Protein AF-A0A5E6N816-F1 (afdb_monomer_lite)

Radius of gyration: 16.6 Å; chains: 1; bounding box: 45×20×46 Å

Structure (mmCIF, N/CA/C/O backbone):
data_AF-A0A5E6N816-F1
#
_entry.id   AF-A0A5E6N816-F1
#
loop_
_atom_site.group_PDB
_atom_site.id
_atom_site.type_symbol
_atom_site.label_atom_id
_atom_site.label_alt_id
_atom_site.label_comp_id
_atom_site.label_asym_id
_atom_site.label_entity_id
_atom_site.label_seq_id
_atom_site.pdbx_PDB_ins_code
_atom_site.Cartn_x
_atom_site.Cartn_y
_atom_site.Cartn_z
_atom_site.occupancy
_atom_site.B_iso_or_equiv
_atom_site.auth_seq_id
_atom_site.auth_comp_id
_atom_site.auth_asym_id
_atom_site.auth_atom_id
_atom_site.pdbx_PDB_model_num
ATOM 1 N N . MET A 1 1 ? 28.624 -4.411 -14.427 1.00 45.06 1 MET A N 1
ATOM 2 C CA . MET A 1 1 ? 27.949 -4.522 -13.118 1.00 45.06 1 MET A CA 1
ATOM 3 C C . MET A 1 1 ? 26.502 -4.877 -13.429 1.00 45.06 1 MET A C 1
ATOM 5 O O . MET A 1 1 ? 25.857 -4.087 -14.101 1.00 45.06 1 MET A O 1
ATOM 9 N N . LEU A 1 2 ? 26.049 -6.095 -13.115 1.00 48.44 2 LEU A N 1
ATOM 10 C CA . LEU A 1 2 ? 24.644 -6.485 -13.300 1.00 48.44 2 LEU A CA 1
ATOM 11 C C . LEU A 1 2 ? 23.846 -5.806 -12.185 1.00 48.44 2 LEU A C 1
ATOM 13 O O . LEU A 1 2 ? 24.143 -6.030 -11.013 1.00 48.44 2 LEU A O 1
ATOM 17 N N . LEU A 1 3 ? 22.914 -4.925 -12.541 1.00 57.22 3 LEU A N 1
ATOM 18 C CA . LEU A 1 3 ? 22.003 -4.319 -11.575 1.00 57.22 3 LEU A CA 1
ATOM 19 C C . LEU A 1 3 ? 21.072 -5.433 -11.081 1.00 57.22 3 LEU A C 1
ATOM 21 O O . LEU A 1 3 ? 20.369 -6.051 -11.877 1.00 57.22 3 LEU A O 1
ATOM 25 N N . ALA A 1 4 ? 21.154 -5.765 -9.793 1.00 64.62 4 ALA A N 1
ATOM 26 C CA . ALA A 1 4 ? 20.288 -6.770 -9.192 1.00 64.62 4 ALA A CA 1
ATOM 27 C C . ALA A 1 4 ? 18.917 -6.142 -8.922 1.00 64.62 4 ALA A C 1
ATOM 29 O O . ALA A 1 4 ? 18.843 -5.062 -8.334 1.00 64.62 4 ALA A O 1
ATOM 30 N N . GLY A 1 5 ? 17.847 -6.818 -9.343 1.00 73.75 5 GLY A N 1
ATOM 31 C CA . GLY A 1 5 ? 16.506 -6.488 -8.874 1.00 73.75 5 GLY A CA 1
ATOM 32 C C . GLY A 1 5 ? 16.378 -6.696 -7.365 1.00 73.75 5 GLY A C 1
ATOM 33 O O . GLY A 1 5 ? 17.170 -7.427 -6.764 1.00 73.75 5 GLY A O 1
ATOM 34 N N . SER A 1 6 ? 15.393 -6.052 -6.746 1.00 82.38 6 SER A N 1
ATOM 35 C CA . SER A 1 6 ? 15.107 -6.223 -5.321 1.00 82.38 6 SER A CA 1
ATOM 36 C C . SER A 1 6 ? 13.660 -6.641 -5.108 1.00 82.38 6 SER A C 1
ATOM 38 O O . SER A 1 6 ? 12.747 -6.050 -5.671 1.00 82.38 6 SER A O 1
ATOM 40 N N . GLU A 1 7 ? 13.449 -7.666 -4.287 1.00 90.00 7 GLU A N 1
ATOM 41 C CA . GLU A 1 7 ? 12.128 -8.061 -3.807 1.00 90.00 7 GLU A CA 1
ATOM 42 C C . GLU A 1 7 ? 12.129 -7.962 -2.285 1.00 90.00 7 GLU A C 1
ATOM 44 O O . GLU A 1 7 ? 13.091 -8.361 -1.622 1.00 90.00 7 GLU A O 1
ATOM 49 N N . GLY A 1 8 ? 11.068 -7.389 -1.728 1.00 89.81 8 GLY A N 1
ATOM 50 C CA . GLY A 1 8 ? 11.005 -7.086 -0.312 1.00 89.81 8 GLY A CA 1
ATOM 51 C C . GLY A 1 8 ? 9.606 -7.192 0.263 1.00 89.81 8 GLY A C 1
ATOM 52 O O . GLY A 1 8 ? 8.589 -7.012 -0.408 1.00 89.81 8 GLY A O 1
ATOM 53 N N . THR A 1 9 ? 9.571 -7.466 1.562 1.00 94.62 9 THR A N 1
ATOM 54 C CA . THR A 1 9 ? 8.376 -7.335 2.389 1.00 94.62 9 THR A CA 1
ATOM 55 C C . THR A 1 9 ? 8.699 -6.415 3.558 1.00 94.62 9 THR A C 1
ATOM 57 O O . THR A 1 9 ? 9.649 -6.666 4.296 1.00 94.62 9 THR A O 1
ATOM 60 N N . ALA A 1 10 ? 7.903 -5.364 3.734 1.00 93.56 10 ALA A N 1
ATOM 61 C CA . ALA A 1 10 ? 7.913 -4.512 4.912 1.00 93.56 10 ALA A CA 1
ATOM 62 C C . ALA A 1 10 ? 6.621 -4.731 5.705 1.00 93.56 10 ALA A C 1
ATOM 64 O O . ALA A 1 10 ? 5.521 -4.718 5.149 1.00 93.56 10 ALA A O 1
ATOM 65 N N . THR A 1 11 ? 6.765 -4.917 7.013 1.00 95.81 11 THR A N 1
ATOM 66 C CA . THR A 1 11 ? 5.650 -5.123 7.938 1.00 95.81 11 THR A CA 1
ATOM 67 C C . THR A 1 11 ? 5.675 -4.013 8.978 1.00 95.81 11 THR A C 1
ATOM 69 O O . THR A 1 11 ? 6.665 -3.859 9.690 1.00 95.81 11 THR A O 1
ATOM 72 N N . TYR A 1 12 ? 4.585 -3.258 9.080 1.00 94.12 12 TYR A N 1
ATOM 73 C CA . TYR A 1 12 ? 4.398 -2.223 10.091 1.00 94.12 12 TYR A CA 1
ATOM 74 C C . TYR A 1 12 ? 3.343 -2.693 11.082 1.00 94.12 12 TYR A C 1
ATOM 76 O O . TYR A 1 12 ? 2.215 -2.993 10.694 1.00 94.12 12 TYR A O 1
ATOM 84 N N . GLN A 1 13 ? 3.707 -2.761 12.356 1.00 95.25 13 GLN A N 1
ATOM 85 C CA . GLN A 1 13 ? 2.791 -3.123 13.432 1.00 95.25 13 GLN A CA 1
ATOM 86 C C . GLN A 1 13 ? 2.466 -1.883 14.258 1.00 95.25 13 GLN A C 1
ATOM 88 O O . GLN A 1 13 ? 3.359 -1.109 14.600 1.00 95.25 13 GLN A O 1
ATOM 93 N N . ALA A 1 14 ? 1.188 -1.700 14.565 1.00 91.44 14 ALA A N 1
ATOM 94 C CA . ALA A 1 14 ? 0.687 -0.633 15.415 1.00 91.44 14 ALA A CA 1
ATOM 95 C C . ALA A 1 14 ? -0.236 -1.221 16.483 1.00 91.44 14 ALA A C 1
ATOM 97 O O . ALA A 1 14 ? -1.009 -2.137 16.209 1.00 91.44 14 ALA A O 1
ATOM 98 N N . VAL A 1 15 ? -0.164 -0.670 17.690 1.00 92.00 15 VAL A N 1
ATOM 99 C CA . VAL A 1 15 ? -1.103 -0.963 18.774 1.00 92.00 15 VAL A CA 1
ATOM 100 C C . VAL A 1 15 ? -2.078 0.203 18.841 1.00 92.00 15 VAL A C 1
ATOM 102 O O . VAL A 1 15 ? -1.639 1.344 19.002 1.00 92.00 15 VAL A O 1
ATOM 105 N N . VAL A 1 16 ? -3.375 -0.059 18.684 1.00 89.19 16 VAL A N 1
ATOM 106 C CA . VAL A 1 16 ? -4.416 0.982 18.719 1.00 89.19 16 VAL A CA 1
ATOM 107 C C . VAL A 1 16 ? -5.470 0.650 19.776 1.00 89.19 16 VAL A C 1
ATOM 109 O O . VAL A 1 16 ? -5.662 -0.532 20.070 1.00 89.19 16 VAL A O 1
ATOM 112 N N . PRO A 1 17 ? -6.136 1.654 20.374 1.00 86.44 17 PRO A N 1
ATOM 113 C CA . PRO A 1 17 ? -7.228 1.410 21.309 1.00 86.44 17 PRO A CA 1
ATOM 114 C C . PRO A 1 17 ? -8.344 0.595 20.657 1.00 86.44 17 PRO A C 1
ATOM 116 O O . PRO A 1 17 ? -8.710 0.856 19.510 1.00 86.44 17 PRO A O 1
ATOM 119 N N . ASP A 1 18 ? -8.897 -0.360 21.398 1.00 81.56 18 ASP A N 1
ATOM 120 C CA . ASP A 1 18 ? -10.099 -1.066 20.979 1.00 81.56 18 ASP A CA 1
ATOM 121 C C . ASP A 1 18 ? -11.325 -0.207 21.296 1.00 81.56 18 ASP A C 1
ATOM 123 O O . ASP A 1 18 ? -11.816 -0.169 22.423 1.00 81.56 18 ASP A O 1
ATOM 127 N N . THR A 1 19 ? -11.808 0.542 20.307 1.00 68.81 19 THR A N 1
ATOM 128 C CA . THR A 1 19 ? -12.980 1.410 20.481 1.00 68.81 19 THR A CA 1
ATOM 129 C C . THR A 1 19 ? -14.304 0.643 20.468 1.00 68.81 19 THR A C 1
ATOM 131 O O . THR A 1 19 ? -15.350 1.268 20.626 1.00 68.81 19 THR A O 1
ATOM 134 N N . ASN A 1 20 ? -14.283 -0.682 20.269 1.00 64.94 20 ASN A N 1
ATOM 135 C CA . ASN A 1 20 ? -15.480 -1.526 20.296 1.00 64.94 20 ASN A CA 1
ATOM 136 C C . ASN A 1 20 ? -15.770 -2.110 21.690 1.00 64.94 20 ASN A C 1
ATOM 138 O O . ASN A 1 20 ? -16.870 -2.617 21.912 1.00 64.94 20 ASN A O 1
ATOM 142 N N . GLU A 1 21 ? -14.827 -2.029 22.635 1.00 60.31 21 GLU A N 1
ATOM 143 C CA . GLU A 1 21 ? -15.026 -2.455 24.023 1.00 60.31 21 GLU A CA 1
ATOM 144 C C . GLU A 1 21 ? -15.322 -1.248 24.926 1.00 60.31 21 GLU A C 1
ATOM 146 O O . GLU A 1 21 ? -14.435 -0.494 25.330 1.00 60.31 21 GLU A O 1
ATOM 151 N N . GLU A 1 22 ? -16.596 -1.053 25.275 1.00 53.03 22 GLU A N 1
ATOM 152 C CA . GLU A 1 22 ? -16.999 -0.024 26.234 1.00 53.03 22 GLU A CA 1
ATOM 153 C C . GLU A 1 22 ? -16.404 -0.328 27.624 1.00 53.03 22 GLU A C 1
ATOM 155 O O . GLU A 1 22 ? -16.728 -1.330 28.259 1.00 53.03 22 GLU A O 1
ATOM 160 N N . GLY A 1 23 ? -15.525 0.555 28.111 1.00 60.59 23 GLY A N 1
ATOM 161 C CA . GLY A 1 23 ? -15.047 0.541 29.499 1.00 60.59 23 GLY A CA 1
ATOM 162 C C . GLY A 1 23 ? -13.764 -0.248 29.777 1.00 60.59 23 GLY A C 1
ATOM 163 O O . GLY A 1 23 ? -13.390 -0.372 30.944 1.00 60.59 23 GLY A O 1
ATOM 164 N N . ASN A 1 24 ? -13.058 -0.734 28.753 1.00 61.47 24 ASN A N 1
ATOM 165 C CA . ASN A 1 24 ? -11.776 -1.417 28.920 1.00 61.47 24 ASN A CA 1
ATOM 166 C C . ASN A 1 24 ? -10.663 -0.645 28.192 1.00 61.47 24 ASN A C 1
ATOM 168 O O . ASN A 1 24 ? -10.834 -0.253 27.044 1.00 61.47 24 ASN A O 1
ATOM 172 N N . ASN A 1 25 ? -9.494 -0.454 28.818 1.00 69.75 25 ASN A N 1
ATOM 173 C CA . ASN A 1 25 ? -8.289 0.084 28.152 1.00 69.75 25 ASN A CA 1
ATOM 174 C C . ASN A 1 25 ? -7.666 -0.969 27.208 1.00 69.75 25 ASN A C 1
ATOM 176 O O . ASN A 1 25 ? -6.447 -1.146 27.169 1.00 69.75 25 ASN A O 1
ATOM 180 N N . SER A 1 26 ? -8.513 -1.727 26.513 1.00 81.69 26 SER A N 1
ATOM 181 C CA . SER A 1 26 ? -8.106 -2.791 25.615 1.00 81.69 26 SER A CA 1
ATOM 182 C C . SER A 1 26 ? -7.457 -2.190 24.374 1.00 81.69 26 SER A C 1
ATOM 184 O O . SER A 1 26 ? -7.755 -1.069 23.949 1.00 81.69 26 SER A O 1
ATOM 186 N N . THR A 1 27 ? -6.512 -2.929 23.813 1.00 88.94 27 THR A N 1
ATOM 187 C CA . THR A 1 27 ? -5.780 -2.530 22.616 1.00 88.94 27 THR A CA 1
ATOM 188 C C . THR A 1 27 ? -5.712 -3.697 21.659 1.00 88.94 27 THR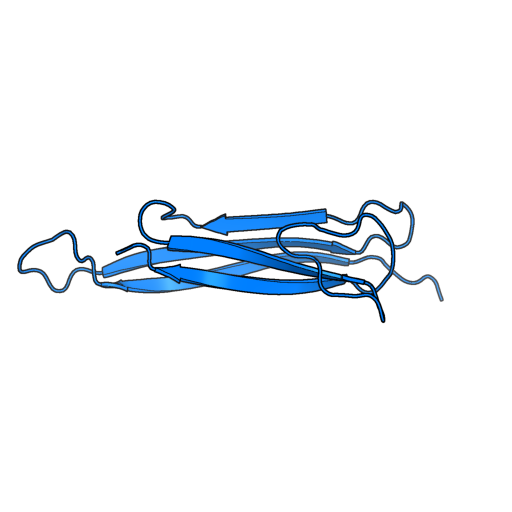 A C 1
ATOM 190 O O . THR A 1 27 ? -5.501 -4.833 22.085 1.00 88.94 27 THR A O 1
ATOM 193 N N . ILE A 1 28 ? -5.778 -3.402 20.369 1.00 91.06 28 ILE A N 1
ATOM 194 C CA . ILE A 1 28 ? -5.635 -4.386 19.300 1.00 91.06 28 ILE A CA 1
ATOM 195 C C . ILE A 1 28 ? -4.331 -4.167 18.529 1.00 91.06 28 ILE A C 1
ATOM 197 O O . ILE A 1 28 ? -3.843 -3.043 18.378 1.00 91.06 28 ILE A O 1
ATOM 201 N N . ASN A 1 29 ? -3.769 -5.266 18.023 1.00 94.69 29 ASN A N 1
ATOM 202 C CA . ASN A 1 29 ? -2.571 -5.254 17.188 1.00 94.69 29 ASN A CA 1
ATOM 203 C C . ASN A 1 29 ? -2.955 -5.191 15.709 1.00 94.69 29 ASN A C 1
ATOM 205 O O . ASN A 1 29 ? -3.449 -6.161 15.133 1.00 94.69 29 ASN A O 1
ATOM 209 N N . VAL A 1 30 ? -2.653 -4.073 15.064 1.00 94.94 30 VAL A N 1
ATOM 210 C CA . VAL A 1 30 ? -2.896 -3.852 13.640 1.00 94.94 30 VAL A CA 1
ATOM 211 C C . VAL A 1 30 ? -1.597 -4.062 12.878 1.00 94.94 30 VAL A C 1
ATOM 213 O O . VAL A 1 30 ? -0.547 -3.546 13.254 1.00 94.94 30 VAL A O 1
ATOM 216 N N . THR A 1 31 ? -1.655 -4.831 11.796 1.00 97.25 31 THR A N 1
ATOM 217 C CA . THR A 1 31 ? -0.511 -5.085 10.919 1.00 97.25 31 THR A CA 1
ATOM 218 C C . THR A 1 31 ? -0.802 -4.541 9.532 1.00 97.25 31 THR A C 1
ATOM 220 O O . THR A 1 31 ? -1.782 -4.941 8.909 1.00 97.25 31 THR A O 1
ATOM 223 N N . PHE A 1 32 ? 0.083 -3.686 9.029 1.00 96.81 32 PHE A N 1
ATOM 224 C CA . PHE A 1 32 ? 0.117 -3.244 7.642 1.00 96.81 32 PHE A CA 1
ATOM 225 C C . PHE A 1 32 ? 1.268 -3.943 6.927 1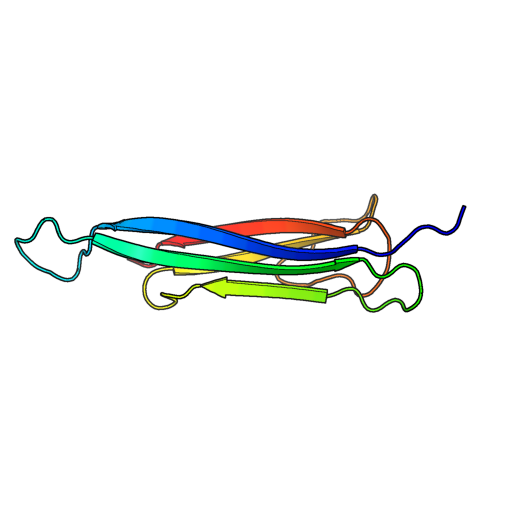.00 96.81 32 PHE A C 1
ATOM 227 O O . PHE A 1 32 ? 2.418 -3.884 7.361 1.00 96.81 32 PHE A O 1
ATOM 234 N N . LEU A 1 33 ? 0.953 -4.613 5.827 1.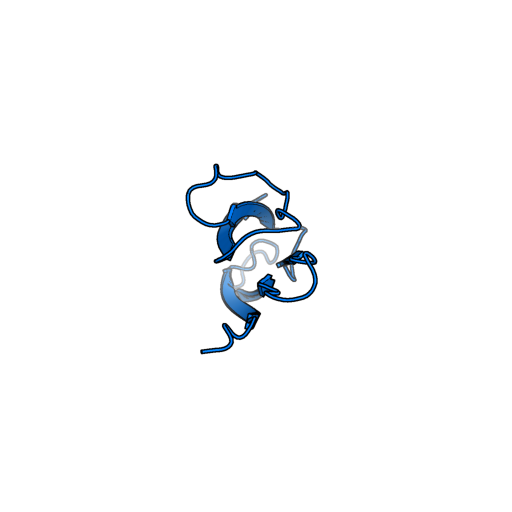00 96.81 33 LEU A N 1
ATOM 235 C CA . LEU A 1 33 ? 1.902 -5.369 5.026 1.00 96.81 33 LEU A CA 1
ATOM 236 C C . LEU A 1 33 ? 2.110 -4.661 3.692 1.00 96.81 33 LEU A C 1
ATOM 238 O O . LEU A 1 33 ? 1.138 -4.342 3.008 1.00 96.81 33 LEU A O 1
ATOM 242 N N . VAL A 1 34 ? 3.371 -4.473 3.316 1.00 95.94 34 VAL A N 1
ATOM 243 C CA . VAL A 1 34 ? 3.791 -3.982 2.003 1.00 95.94 34 VAL A CA 1
ATOM 244 C C . VAL A 1 34 ? 4.707 -5.025 1.381 1.00 95.94 34 VAL A C 1
ATOM 246 O O . VAL A 1 34 ? 5.744 -5.347 1.953 1.00 95.94 34 VAL A O 1
ATOM 249 N N . ARG A 1 35 ? 4.353 -5.551 0.210 1.00 94.81 35 ARG A N 1
ATOM 250 C CA . ARG A 1 35 ? 5.244 -6.390 -0.605 1.00 94.81 35 ARG A CA 1
ATOM 251 C C . ARG A 1 35 ? 5.538 -5.690 -1.912 1.00 94.81 35 ARG A C 1
ATOM 253 O O . ARG A 1 35 ? 4.637 -5.080 -2.487 1.00 94.81 35 ARG A O 1
ATOM 260 N N . PHE A 1 36 ? 6.770 -5.794 -2.382 1.00 92.88 36 PHE A N 1
ATOM 261 C CA . PHE A 1 36 ? 7.176 -5.138 -3.611 1.00 92.88 36 PHE A CA 1
ATOM 262 C C . PHE A 1 36 ? 8.290 -5.875 -4.330 1.00 92.88 36 PHE A C 1
ATOM 264 O O . PHE A 1 36 ? 9.096 -6.559 -3.699 1.00 92.88 36 PHE A O 1
ATOM 271 N N . CYS A 1 37 ? 8.336 -5.685 -5.643 1.00 91.44 37 CYS A N 1
ATOM 272 C CA . CYS A 1 37 ? 9.412 -6.153 -6.498 1.00 91.44 37 CYS A CA 1
ATOM 273 C C . CYS A 1 37 ? 9.826 -5.051 -7.475 1.00 91.44 37 CYS A C 1
ATOM 275 O O . CYS A 1 37 ? 8.975 -4.394 -8.074 1.00 91.44 37 CYS A O 1
ATOM 277 N N . ASP A 1 38 ? 11.136 -4.871 -7.595 1.00 88.62 38 ASP A N 1
ATOM 278 C CA . ASP A 1 38 ? 11.842 -4.005 -8.530 1.00 88.62 38 ASP A CA 1
ATOM 279 C C . ASP A 1 38 ? 12.732 -4.899 -9.406 1.00 88.62 38 ASP A C 1
ATOM 281 O O . ASP A 1 38 ? 13.882 -5.184 -9.063 1.00 88.62 38 ASP A O 1
ATOM 285 N N . SER A 1 39 ? 12.173 -5.451 -10.480 1.00 83.12 39 SER A N 1
ATOM 286 C CA . SER A 1 39 ? 12.777 -6.537 -11.254 1.00 83.12 39 SER A CA 1
ATOM 287 C C . SER A 1 39 ? 13.492 -6.032 -12.500 1.00 83.12 39 SER A C 1
ATOM 289 O O . SER A 1 39 ? 12.872 -5.754 -13.524 1.00 83.12 39 SER A O 1
ATOM 291 N N . TYR A 1 40 ? 14.823 -5.973 -12.438 1.00 72.50 40 TYR A N 1
ATOM 292 C CA . TYR A 1 40 ? 15.668 -5.470 -13.530 1.00 72.50 40 TYR A CA 1
ATOM 293 C C . TYR A 1 40 ? 15.636 -6.285 -14.830 1.00 72.50 40 TYR A C 1
ATOM 295 O O . TYR A 1 40 ? 16.102 -5.800 -15.858 1.00 72.50 40 TYR A O 1
ATOM 303 N N . SER A 1 41 ? 15.165 -7.534 -14.798 1.00 72.00 41 SER A N 1
ATOM 304 C CA . SER A 1 41 ? 15.313 -8.466 -15.923 1.00 72.00 41 SER A CA 1
ATOM 305 C C . SER A 1 41 ? 14.010 -8.864 -16.608 1.00 72.00 41 SER A C 1
ATOM 307 O O . SER A 1 41 ? 14.077 -9.569 -17.612 1.00 72.00 41 SER A O 1
ATOM 309 N N . ALA A 1 42 ? 12.847 -8.501 -16.062 1.00 72.50 42 ALA A N 1
ATOM 310 C CA . ALA A 1 42 ? 11.579 -9.072 -16.518 1.00 72.50 42 ALA A CA 1
ATOM 311 C C . ALA A 1 42 ? 10.403 -8.088 -16.627 1.00 72.50 42 ALA A C 1
ATOM 313 O O . ALA A 1 42 ? 9.306 -8.565 -16.899 1.00 72.50 42 ALA A O 1
ATOM 314 N N . ASP A 1 43 ? 10.608 -6.773 -16.443 1.00 71.62 43 ASP A N 1
ATOM 315 C CA . ASP A 1 43 ? 9.537 -5.755 -16.517 1.00 71.62 43 ASP A CA 1
ATOM 316 C C . ASP A 1 43 ? 8.245 -6.223 -15.813 1.00 71.62 43 ASP A C 1
ATOM 318 O O . ASP A 1 43 ? 7.150 -6.210 -16.373 1.00 71.62 43 ASP A O 1
ATOM 322 N N . ASN A 1 44 ? 8.400 -6.736 -14.590 1.00 83.69 44 ASN A N 1
ATOM 323 C CA . ASN A 1 44 ? 7.329 -7.351 -13.806 1.00 83.69 44 ASN A CA 1
ATOM 324 C C . ASN A 1 44 ? 7.325 -6.848 -12.359 1.00 83.69 44 ASN A C 1
ATOM 326 O O . ASN A 1 44 ? 7.152 -7.613 -11.404 1.00 83.69 44 ASN A O 1
ATOM 330 N N . ASN A 1 45 ? 7.534 -5.545 -12.203 1.00 89.94 45 ASN A N 1
ATOM 331 C CA . ASN A 1 45 ? 7.382 -4.884 -10.921 1.00 89.94 45 ASN A CA 1
ATOM 332 C C . ASN A 1 45 ? 5.960 -5.099 -10.394 1.00 89.94 45 ASN A C 1
ATOM 334 O O . ASN A 1 45 ? 4.975 -5.034 -11.133 1.00 89.94 45 ASN A O 1
ATOM 338 N N . TYR A 1 46 ? 5.847 -5.318 -9.089 1.00 91.75 46 TYR A N 1
ATOM 339 C CA . TYR A 1 46 ? 4.553 -5.386 -8.426 1.00 91.75 46 TYR A CA 1
ATOM 340 C C . TYR A 1 46 ? 4.612 -4.736 -7.057 1.00 91.75 46 TYR A C 1
ATOM 342 O O . TYR A 1 46 ? 5.666 -4.610 -6.433 1.00 91.75 46 TYR A O 1
ATOM 350 N N . CYS A 1 47 ? 3.434 -4.347 -6.585 1.00 94.00 47 CYS A N 1
ATOM 351 C CA . CYS A 1 47 ? 3.239 -3.732 -5.294 1.00 94.00 47 CYS A CA 1
ATOM 352 C C . CYS A 1 47 ? 1.952 -4.302 -4.696 1.00 94.00 47 CYS A C 1
ATOM 354 O O . CYS A 1 47 ? 0.907 -4.297 -5.347 1.00 94.00 47 CYS A O 1
ATOM 356 N N . TYR A 1 48 ? 2.014 -4.786 -3.462 1.00 94.31 48 TYR A N 1
ATOM 357 C CA . TYR A 1 48 ? 0.869 -5.325 -2.739 1.00 94.31 48 TYR A CA 1
ATOM 358 C C . TYR A 1 48 ? 0.802 -4.710 -1.349 1.00 94.31 48 TYR A C 1
ATOM 360 O O . TYR A 1 48 ? 1.807 -4.651 -0.640 1.00 94.31 48 TYR A O 1
ATOM 368 N N . PHE A 1 49 ? -0.395 -4.283 -0.961 1.00 95.75 49 PHE A N 1
ATOM 369 C CA . PHE A 1 49 ? -0.650 -3.619 0.308 1.00 95.75 49 PHE A CA 1
ATOM 370 C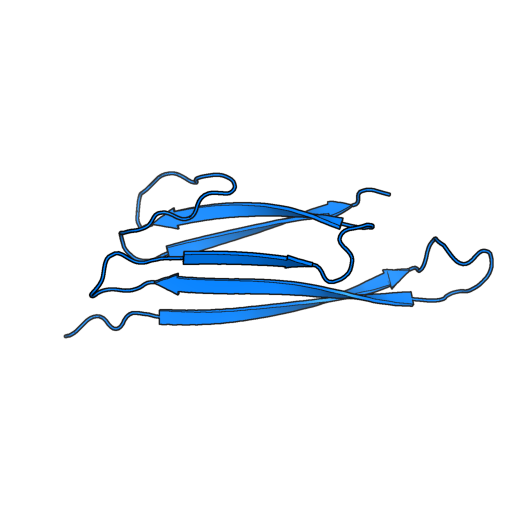 C . PHE A 1 49 ? -1.870 -4.250 0.972 1.00 95.75 49 PHE A C 1
ATOM 372 O 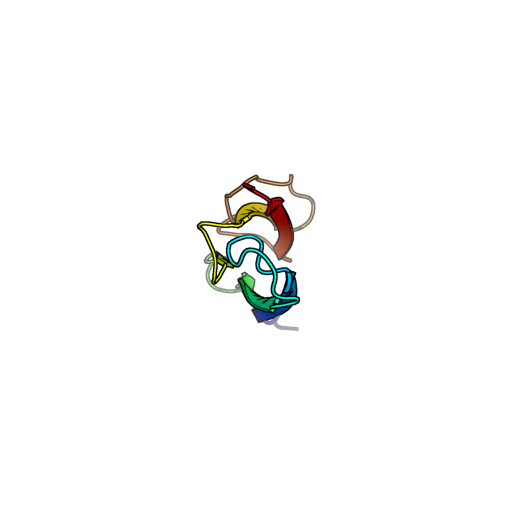O . PHE A 1 49 ? -2.900 -4.433 0.325 1.00 95.75 49 PHE A O 1
ATOM 379 N N . SER A 1 50 ? -1.776 -4.560 2.264 1.00 95.69 50 SER A N 1
ATOM 380 C CA . SER A 1 50 ? -2.910 -5.061 3.049 1.00 95.69 50 SER A CA 1
ATOM 381 C C . SER A 1 50 ? -2.840 -4.613 4.505 1.00 95.69 50 SER A C 1
ATOM 383 O O . SER A 1 50 ? -1.766 -4.304 5.017 1.00 95.69 50 SER A O 1
ATOM 385 N N . THR A 1 51 ? -3.985 -4.620 5.183 1.00 96.12 51 THR A N 1
ATOM 386 C CA . THR A 1 51 ? -4.107 -4.421 6.634 1.00 96.12 51 THR A CA 1
ATOM 387 C C . THR A 1 51 ? -4.786 -5.639 7.261 1.00 96.12 51 THR A C 1
ATOM 389 O O . THR A 1 51 ? -5.609 -6.276 6.604 1.00 96.12 51 THR A O 1
ATOM 392 N N . SER A 1 52 ? -4.450 -5.976 8.509 1.00 96.31 52 SER A N 1
ATOM 393 C CA . SER A 1 52 ? -5.136 -7.036 9.262 1.00 96.31 52 SER A CA 1
ATOM 394 C C . SER A 1 52 ? -6.525 -6.638 9.770 1.00 96.31 52 SER A C 1
ATOM 396 O O . SER A 1 52 ? -7.285 -7.525 10.131 1.00 96.31 52 SER A O 1
ATOM 398 N N . HIS A 1 53 ? -6.840 -5.338 9.782 1.00 93.94 53 HIS A N 1
ATOM 399 C CA . HIS A 1 53 ? -8.112 -4.782 10.265 1.00 93.94 53 HIS A CA 1
ATOM 400 C C . HIS A 1 53 ? -8.714 -3.831 9.209 1.00 93.94 53 HIS A C 1
ATOM 402 O O . HIS A 1 53 ? -8.678 -2.604 9.381 1.00 93.94 53 HIS A O 1
ATOM 408 N N . PRO A 1 54 ? -9.173 -4.350 8.049 1.00 93.69 54 PRO A N 1
ATOM 409 C CA . PRO A 1 54 ? -9.760 -3.538 6.976 1.00 93.69 54 PRO A CA 1
ATOM 410 C C . PRO A 1 54 ? -11.078 -2.855 7.369 1.00 93.69 54 PRO A C 1
ATOM 412 O O . PRO A 1 54 ? -11.484 -1.893 6.724 1.00 93.69 54 PRO A O 1
ATOM 415 N N . GLU A 1 55 ? -11.738 -3.327 8.423 1.00 90.62 55 GLU A N 1
ATOM 416 C CA . GLU A 1 55 ? -12.923 -2.715 9.021 1.00 90.62 55 GLU A CA 1
ATOM 417 C C . GLU A 1 55 ? -12.612 -1.421 9.790 1.00 90.62 55 GLU A C 1
ATOM 419 O O . GLU A 1 55 ? -13.492 -0.575 9.930 1.00 90.62 55 GLU A O 1
ATOM 424 N N . LEU A 1 56 ? -11.363 -1.230 10.231 1.00 89.81 56 LEU A N 1
ATOM 425 C CA . LEU A 1 56 ? -10.922 -0.033 10.958 1.00 89.81 56 LEU A CA 1
ATOM 426 C C . LEU A 1 56 ? -10.099 0.919 10.086 1.00 89.81 56 LEU A C 1
ATOM 428 O O . LEU A 1 56 ? -10.142 2.136 10.279 1.00 89.81 56 LEU A O 1
ATOM 432 N N . PHE A 1 57 ? -9.353 0.384 9.116 1.00 93.00 57 PHE A N 1
ATOM 433 C CA . PHE A 1 57 ? -8.428 1.162 8.297 1.00 93.00 57 PHE A CA 1
ATOM 434 C C . PHE A 1 57 ? -8.639 0.933 6.807 1.00 93.00 57 PHE A C 1
ATOM 436 O O . PHE A 1 57 ? -8.525 -0.181 6.300 1.00 93.00 57 PHE A O 1
ATOM 443 N N . ALA A 1 58 ? -8.816 2.033 6.081 1.00 94.31 58 ALA A N 1
ATOM 444 C CA . ALA A 1 58 ? -8.693 2.056 4.636 1.00 94.31 58 ALA A CA 1
ATOM 445 C C . ALA A 1 58 ? -7.236 2.351 4.291 1.00 94.31 58 ALA A C 1
ATOM 447 O O . ALA A 1 58 ? -6.639 3.295 4.814 1.00 94.31 58 ALA A O 1
ATOM 448 N N . ILE A 1 59 ? -6.673 1.575 3.372 1.00 95.56 59 ILE A N 1
ATOM 449 C CA . ILE A 1 59 ? -5.324 1.810 2.866 1.00 95.56 59 ILE A CA 1
ATOM 450 C C . ILE A 1 59 ? -5.367 2.187 1.390 1.00 95.56 59 ILE A C 1
ATOM 452 O O . ILE A 1 59 ? -6.211 1.727 0.624 1.00 95.56 59 ILE A O 1
ATOM 456 N N . SER A 1 60 ? -4.435 3.039 0.993 1.00 95.62 60 SER A N 1
ATOM 457 C CA . SER A 1 60 ? -4.125 3.309 -0.408 1.00 95.62 60 SER A CA 1
ATOM 458 C C . SER A 1 60 ? -2.623 3.475 -0.555 1.00 95.62 60 SER A C 1
ATOM 460 O O . SER A 1 60 ? -1.917 3.672 0.437 1.00 95.62 60 SER A O 1
ATOM 462 N N . PHE A 1 61 ? -2.127 3.390 -1.780 1.00 95.94 61 PHE A N 1
ATOM 463 C CA . PHE A 1 61 ? -0.709 3.564 -2.037 1.00 95.94 61 PHE A CA 1
ATOM 464 C C . PHE A 1 61 ? -0.455 4.472 -3.226 1.00 95.94 61 PHE A C 1
ATOM 466 O O . PHE A 1 61 ? -1.319 4.665 -4.080 1.00 95.94 61 PHE A O 1
ATOM 473 N N . GLU A 1 62 ? 0.757 5.005 -3.286 1.00 97.19 62 GLU A N 1
ATOM 474 C CA . GLU A 1 62 ? 1.311 5.564 -4.510 1.00 97.19 62 GLU A CA 1
ATOM 475 C C . GLU A 1 62 ? 2.601 4.832 -4.864 1.00 97.19 62 GLU A C 1
ATOM 477 O O . GLU A 1 62 ? 3.400 4.515 -3.977 1.00 97.19 62 GLU A O 1
ATOM 482 N N . ALA A 1 63 ? 2.812 4.591 -6.155 1.00 96.06 63 ALA A N 1
ATOM 483 C CA . ALA A 1 63 ? 4.053 4.032 -6.669 1.00 96.06 63 ALA A CA 1
ATOM 484 C C . ALA A 1 63 ? 4.565 4.824 -7.877 1.00 96.06 63 ALA A C 1
ATOM 486 O O . ALA A 1 63 ? 3.789 5.358 -8.675 1.00 96.06 63 ALA A O 1
ATOM 487 N N . LYS A 1 64 ? 5.888 4.897 -8.012 1.00 95.44 64 LYS A N 1
ATOM 488 C CA . LYS A 1 64 ? 6.559 5.429 -9.203 1.00 95.44 64 LYS A CA 1
ATOM 489 C C . LYS A 1 64 ? 7.851 4.673 -9.474 1.00 95.44 64 LYS A C 1
ATOM 491 O O . LYS A 1 64 ? 8.406 4.058 -8.566 1.00 95.44 64 LYS A O 1
ATOM 496 N N . THR A 1 65 ? 8.359 4.801 -10.691 1.00 92.88 65 THR A N 1
ATOM 497 C CA . THR A 1 65 ? 9.694 4.337 -11.074 1.00 92.88 65 THR A CA 1
ATOM 498 C C . THR A 1 65 ? 10.556 5.523 -11.500 1.00 92.88 65 THR A C 1
ATOM 500 O O . THR A 1 65 ? 10.060 6.435 -12.162 1.00 92.88 65 THR A O 1
ATOM 503 N N . GLY A 1 66 ? 11.821 5.563 -11.068 1.00 88.00 66 GLY A N 1
ATOM 504 C CA . GLY A 1 66 ? 12.782 6.619 -11.435 1.00 88.00 66 GLY A CA 1
ATOM 505 C C . GLY A 1 66 ? 12.237 8.055 -11.305 1.00 88.00 66 GLY A C 1
ATOM 506 O O . GLY A 1 66 ? 11.671 8.441 -10.270 1.00 88.00 66 GLY A O 1
ATOM 507 N N . ASP A 1 67 ? 12.378 8.830 -12.384 1.00 84.19 67 ASP A N 1
ATOM 508 C CA . ASP A 1 67 ? 11.881 10.211 -12.523 1.00 84.19 67 ASP A CA 1
ATOM 509 C C . ASP A 1 67 ? 10.406 10.295 -12.972 1.00 84.19 67 ASP A C 1
ATOM 511 O O . ASP A 1 67 ? 9.909 11.361 -13.335 1.00 84.19 67 ASP A O 1
ATOM 515 N N . GLY A 1 68 ? 9.684 9.170 -12.942 1.00 89.25 68 GLY A N 1
ATOM 516 C CA . GLY A 1 68 ? 8.267 9.089 -13.274 1.00 89.25 68 GLY A CA 1
ATOM 517 C C . GLY A 1 68 ? 7.346 9.809 -12.281 1.00 89.25 68 GLY A C 1
ATOM 518 O O . GLY A 1 68 ? 7.743 10.249 -11.197 1.00 89.25 68 GLY A O 1
ATOM 519 N N . SER A 1 69 ? 6.067 9.896 -12.651 1.00 95.19 69 SER A N 1
ATOM 520 C CA . SER A 1 69 ? 5.013 10.456 -11.796 1.00 95.19 69 SER A CA 1
ATOM 521 C C . SER A 1 69 ? 4.496 9.434 -10.783 1.00 95.19 69 SER A C 1
ATOM 523 O O . SER A 1 69 ? 4.527 8.230 -11.028 1.00 95.19 69 SER A O 1
ATOM 525 N N . TRP A 1 70 ? 3.995 9.921 -9.646 1.00 97.31 70 TRP A N 1
ATOM 526 C CA . TRP A 1 70 ? 3.307 9.086 -8.661 1.00 97.31 70 TRP A CA 1
ATOM 527 C C . TRP A 1 70 ? 1.957 8.618 -9.201 1.00 97.31 70 TRP A C 1
ATOM 529 O O . TRP A 1 70 ? 1.131 9.433 -9.607 1.00 97.31 70 TRP A O 1
ATOM 539 N N . ASN A 1 71 ? 1.733 7.305 -9.177 1.00 96.12 71 ASN A N 1
ATOM 540 C CA . ASN A 1 71 ? 0.478 6.679 -9.575 1.00 96.12 71 ASN A CA 1
ATOM 541 C C . ASN A 1 71 ? -0.245 6.162 -8.339 1.00 96.12 71 ASN A C 1
ATOM 543 O O . ASN A 1 71 ? 0.324 5.397 -7.561 1.00 96.12 71 ASN A O 1
ATOM 547 N N . LYS A 1 72 ? -1.504 6.559 -8.161 1.00 96.62 72 LYS A N 1
ATOM 548 C CA . LYS A 1 72 ? -2.319 6.132 -7.023 1.00 96.62 72 LYS A CA 1
ATOM 549 C C . LYS A 1 72 ? -2.921 4.753 -7.275 1.00 96.62 72 LYS A C 1
ATOM 551 O O . LYS A 1 72 ? -3.581 4.548 -8.287 1.00 96.62 72 LYS A O 1
ATOM 556 N N . ASN A 1 73 ? -2.746 3.842 -6.320 1.00 94.69 73 ASN A N 1
ATOM 557 C CA . ASN A 1 73 ? -3.242 2.463 -6.332 1.00 94.69 73 ASN A CA 1
ATOM 558 C C . ASN A 1 73 ? -2.863 1.661 -7.590 1.00 94.69 73 ASN A C 1
ATOM 560 O O . ASN A 1 73 ? -3.549 0.709 -7.953 1.00 94.69 73 ASN A O 1
ATOM 564 N N . TYR A 1 74 ? -1.770 2.043 -8.245 1.00 94.62 74 TYR A N 1
ATOM 565 C CA . TYR A 1 74 ? -1.242 1.376 -9.424 1.00 94.62 74 TYR A CA 1
ATOM 566 C C . TYR A 1 74 ? 0.270 1.256 -9.291 1.00 94.62 74 TYR A C 1
ATOM 568 O O . TYR A 1 74 ? 0.948 2.236 -8.983 1.00 94.62 74 TYR A O 1
ATOM 576 N N . CYS A 1 75 ? 0.784 0.049 -9.507 1.00 93.31 75 CYS A N 1
ATOM 577 C CA . CYS A 1 75 ? 2.212 -0.228 -9.520 1.00 93.31 75 CYS A CA 1
ATOM 578 C C . CYS A 1 75 ? 2.694 -0.235 -10.976 1.00 93.31 75 CYS A C 1
ATOM 580 O O . CYS A 1 75 ? 2.162 -1.026 -11.754 1.00 93.31 75 CYS A O 1
ATOM 582 N N . PRO A 1 76 ? 3.652 0.621 -11.374 1.00 92.25 76 PRO A N 1
ATOM 583 C CA . PRO A 1 76 ? 4.209 0.570 -12.722 1.00 92.25 76 PRO A CA 1
ATOM 584 C C . PRO A 1 76 ? 4.891 -0.775 -12.967 1.00 92.25 76 PRO A C 1
ATOM 586 O O . PRO A 1 76 ? 5.751 -1.145 -12.176 1.00 92.25 76 PRO A O 1
ATOM 589 N N . GLU A 1 77 ? 4.540 -1.465 -14.054 1.00 89.38 77 GLU A N 1
ATOM 590 C CA . GLU A 1 77 ? 5.074 -2.797 -14.388 1.00 89.38 77 GLU A CA 1
ATOM 591 C C . GLU A 1 77 ? 6.580 -2.775 -14.714 1.00 89.38 77 GLU A C 1
ATOM 593 O O . GLU A 1 77 ? 7.269 -3.765 -14.489 1.00 89.38 77 GLU A O 1
ATOM 598 N N . SER A 1 78 ? 7.119 -1.634 -15.163 1.00 87.19 78 SER A N 1
ATOM 599 C CA . SER A 1 78 ? 8.523 -1.485 -15.564 1.00 87.19 78 SER A CA 1
ATOM 600 C C . SER A 1 78 ? 9.189 -0.202 -15.054 1.00 87.19 78 SER A C 1
ATOM 602 O O . SER A 1 78 ? 8.538 0.763 -14.628 1.00 87.19 78 SER A O 1
ATOM 604 N N . GLY A 1 79 ? 10.522 -0.190 -15.134 1.00 87.38 79 GLY A N 1
ATOM 605 C CA . GLY A 1 79 ? 11.384 0.923 -14.742 1.00 87.38 79 GLY A CA 1
ATOM 606 C C . GLY A 1 79 ? 11.971 0.775 -13.338 1.00 87.38 79 GLY A C 1
ATOM 607 O O . GLY A 1 79 ? 11.426 0.075 -12.490 1.00 87.38 79 GLY A O 1
ATOM 608 N N . HIS A 1 80 ? 13.083 1.478 -13.099 1.00 87.12 80 HIS A N 1
ATOM 609 C CA . HIS A 1 80 ? 13.885 1.352 -11.879 1.00 87.12 80 HIS A CA 1
ATOM 610 C C . HIS A 1 80 ? 14.386 2.718 -11.377 1.00 87.12 80 HIS A C 1
ATOM 612 O O . HIS A 1 80 ? 14.654 3.606 -12.193 1.00 87.12 80 HIS A O 1
ATOM 618 N N . PRO A 1 81 ? 14.588 2.894 -10.058 1.00 89.88 81 PRO A N 1
ATOM 619 C CA . PRO A 1 81 ? 14.111 2.016 -8.986 1.00 89.88 81 PRO A CA 1
ATOM 620 C C . PRO A 1 81 ? 12.616 2.241 -8.703 1.00 89.88 81 PRO A C 1
ATOM 622 O O . PRO A 1 81 ? 12.078 3.304 -9.033 1.00 89.88 81 PRO A O 1
ATOM 625 N N . VAL A 1 82 ? 11.956 1.269 -8.068 1.00 90.88 82 VAL A N 1
ATOM 626 C CA . VAL A 1 82 ? 10.573 1.411 -7.572 1.00 90.88 82 VAL A CA 1
ATOM 627 C C . VAL A 1 82 ? 10.551 2.189 -6.253 1.00 90.88 82 VAL A C 1
ATOM 629 O O . VAL A 1 82 ? 11.248 1.857 -5.295 1.00 90.88 82 VAL A O 1
ATOM 632 N N . PHE A 1 83 ? 9.697 3.209 -6.176 1.00 92.88 83 PHE A N 1
ATOM 633 C CA . PHE A 1 83 ? 9.419 3.970 -4.959 1.00 92.88 83 PHE A CA 1
ATOM 634 C C . PHE A 1 83 ? 7.965 3.784 -4.537 1.00 92.88 83 PHE A C 1
ATOM 636 O O . PHE A 1 83 ? 7.071 3.823 -5.382 1.00 92.88 83 PHE A O 1
ATOM 643 N N . LEU A 1 84 ? 7.724 3.663 -3.228 1.00 94.44 84 LEU A N 1
ATOM 644 C CA . LEU A 1 84 ? 6.405 3.378 -2.658 1.00 94.44 84 LEU A CA 1
ATOM 645 C C . LEU A 1 84 ? 6.046 4.347 -1.536 1.00 94.44 84 LEU A C 1
ATOM 647 O O . LEU A 1 84 ? 6.898 4.740 -0.738 1.00 94.44 84 LEU A O 1
ATOM 651 N N . ARG A 1 85 ? 4.758 4.676 -1.442 1.00 95.62 85 ARG A N 1
ATOM 652 C CA . ARG A 1 85 ? 4.145 5.373 -0.306 1.00 95.62 85 ARG A CA 1
ATOM 653 C C . ARG A 1 85 ? 2.895 4.623 0.121 1.00 95.62 85 ARG A C 1
ATOM 655 O O . ARG A 1 85 ? 2.018 4.392 -0.705 1.00 95.62 85 ARG A O 1
ATOM 662 N N . LEU A 1 86 ? 2.806 4.280 1.402 1.00 95.06 86 LEU A N 1
ATOM 663 C CA . LEU A 1 86 ? 1.596 3.742 2.021 1.00 95.06 86 LEU A CA 1
ATOM 664 C C . LEU A 1 86 ? 0.857 4.875 2.739 1.00 95.06 86 LEU A C 1
ATOM 666 O O . LEU A 1 86 ? 1.443 5.580 3.559 1.00 95.06 86 LEU A O 1
ATOM 670 N N . PHE A 1 87 ? -0.435 5.013 2.459 1.00 95.81 87 PHE A N 1
ATOM 671 C CA . PHE A 1 87 ? -1.339 5.928 3.144 1.00 95.81 87 PHE A CA 1
ATOM 672 C C . PHE A 1 87 ? -2.376 5.120 3.918 1.00 95.81 87 PHE A C 1
ATOM 674 O O . PHE A 1 87 ? -3.078 4.287 3.342 1.00 95.81 87 PHE A O 1
ATOM 681 N N . ILE A 1 88 ? -2.481 5.394 5.216 1.00 94.69 88 ILE A N 1
ATOM 682 C CA . ILE A 1 88 ? -3.419 4.746 6.135 1.00 94.69 88 ILE A CA 1
ATOM 683 C C . ILE A 1 88 ? -4.447 5.792 6.563 1.00 94.69 88 ILE A C 1
ATOM 685 O O . ILE A 1 88 ? -4.081 6.867 7.036 1.00 94.69 88 ILE A O 1
ATOM 689 N N . LYS A 1 89 ? -5.733 5.481 6.397 1.00 93.81 89 LYS A N 1
ATOM 690 C CA . LYS A 1 89 ? -6.856 6.317 6.824 1.00 93.81 89 LYS A CA 1
ATOM 691 C C . LYS A 1 89 ? -7.722 5.536 7.814 1.00 93.81 89 LYS A C 1
ATOM 693 O O . LYS A 1 89 ? -8.176 4.445 7.482 1.00 93.81 89 LYS A O 1
ATOM 698 N N . SER A 1 90 ? -7.993 6.119 8.982 1.00 90.38 90 SER A N 1
ATOM 699 C CA . SER A 1 90 ? -9.008 5.592 9.908 1.00 90.38 90 SER A CA 1
ATOM 700 C C . SER A 1 90 ? -10.404 5.704 9.288 1.00 90.38 90 SER A C 1
ATOM 702 O O . SER A 1 90 ? -10.727 6.740 8.698 1.00 90.38 90 SER A O 1
ATOM 704 N N . ILE A 1 91 ? -11.205 4.642 9.381 1.00 87.62 91 ILE A N 1
ATOM 705 C CA . ILE A 1 91 ? -12.601 4.605 8.904 1.00 87.62 91 ILE A CA 1
ATOM 706 C C . ILE A 1 91 ? -13.588 4.931 10.036 1.00 87.62 91 ILE A C 1
ATOM 708 O O . ILE A 1 91 ? -14.700 5.366 9.746 1.00 87.62 91 ILE A O 1
ATOM 712 N N . SER A 1 92 ? -13.158 4.761 11.291 1.00 68.44 92 SER A N 1
ATOM 713 C CA . SER A 1 92 ? -13.903 5.099 12.514 1.00 68.44 92 SER A CA 1
ATOM 714 C C . SER A 1 92 ? -14.439 6.529 12.529 1.00 68.44 92 SER A C 1
ATOM 716 O O . SER A 1 92 ? -13.610 7.439 12.271 1.00 68.44 92 SER A O 1
#

Secondary structure (DSSP, 8-state):
-----EEEEEEEEEEEE-TTSTT---EEEEEEEEEEEE-TTTS--EEEEEES-TTTEEEEEEEEETTPPPEET---SS-SSEEEEEEEEE--

Foldseek 3Di:
DDDAKDKDKDK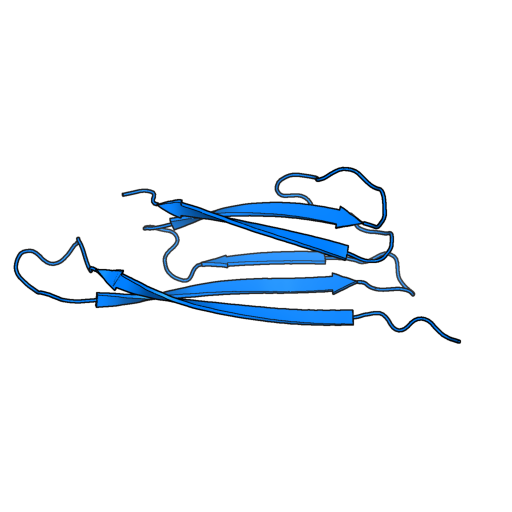DWDWAADPVDPPDSDIDIKIKIWTWIAHPPDLATDIDIDMPCCVFKDKKKWKDADPDDTDIRDYGSDHDDIDMDIDIDTPD

pLDDT: mean 87.02, std 12.18, range [45.06, 97.31]

Sequence (92 aa):
MLLAGSEGTATYQAVVPDTNEEGNNSTINVTFLVRFCDSYSADNNYCYFSTSHPELFAISFEAKTGDGSWNKNYCPESGHPVFLRLFIKSIS